Protein AF-A0A890W0Q2-F1 (afdb_monomer_lite)

pLDDT: mean 70.51, std 20.17, range [33.84, 97.12]

Secondary structure (DSSP, 8-state):
-------HHHHHHHHHHHHHHHHHHHHHTT-TT-----SS---------HHHHHHHT-S---SSPPHHHHHT-HHHHHHHHHHHHHHHHHHHHHHHTSHHHHHHTPPPTTSSSBTTB-S------SS-HHHHHHHHHTT-

Foldseek 3Di:
DDDDPDDPPVVVVVVVVVVVVLVVVVVVPPPPPDDPPDPVPPPDDDPDDPVVVVVVVPPDDPPDDDPVCQVPDPVNCSVCVPVVVVVVVVVVCCVVVPVVCVVVVPADPQLQAAPVGPDGLDQPDPPPSVVSVVVSVVRD

Sequence (140 aa):
MLCQKKDSYTDSVYSKDALGTILTISQRLNFGEFPFPDLIFYGIDPPLTVQEYVELGMSGSTGERSFADIITSIRYWVIHSITIPSLFIAGWLFVSTGLAYDVFGSPRPNEYFTENRQGIPLITGRFDPLEQLDEFSRSF

Structure (mmCIF, N/CA/C/O backbone):
data_AF-A0A890W0Q2-F1
#
_entry.id   AF-A0A890W0Q2-F1
#
loop_
_atom_site.group_PDB
_atom_site.id
_atom_site.type_symbol
_atom_site.label_atom_id
_atom_site.label_alt_id
_atom_site.label_comp_id
_atom_site.label_asym_id
_atom_site.label_entity_id
_atom_site.label_seq_id
_atom_site.pdbx_PDB_ins_code
_atom_site.Cartn_x
_atom_site.Cartn_y
_atom_site.Cartn_z
_atom_site.occupancy
_atom_site.B_iso_or_equiv
_atom_site.auth_seq_id
_atom_site.auth_comp_id
_atom_site.auth_asym_id
_atom_site.auth_atom_id
_atom_site.pdbx_PDB_model_num
ATOM 1 N N . MET A 1 1 ? 38.803 27.990 -26.335 1.00 38.41 1 MET A N 1
ATOM 2 C CA . MET A 1 1 ? 37.917 26.809 -26.227 1.00 38.41 1 MET A CA 1
ATOM 3 C C . MET A 1 1 ? 38.785 25.563 -26.140 1.00 38.41 1 MET A C 1
ATOM 5 O O . MET A 1 1 ? 39.315 25.136 -27.154 1.00 38.41 1 MET A O 1
ATOM 9 N N . LEU A 1 2 ? 38.998 25.027 -24.937 1.00 40.12 2 LEU A N 1
ATOM 10 C CA . LEU A 1 2 ? 39.695 23.754 -24.726 1.00 40.12 2 LEU A CA 1
ATOM 11 C C . LEU A 1 2 ? 38.640 22.641 -24.680 1.00 40.12 2 LEU A C 1
ATOM 13 O O . LEU A 1 2 ? 37.997 22.444 -23.652 1.00 40.12 2 LEU A O 1
ATOM 17 N N . CYS A 1 3 ? 38.427 21.945 -25.799 1.00 47.22 3 CYS A N 1
ATOM 18 C CA . CYS A 1 3 ? 37.683 20.686 -25.789 1.00 47.22 3 CYS A CA 1
ATOM 19 C C . CYS A 1 3 ? 38.557 19.616 -25.125 1.00 47.22 3 CYS A C 1
ATOM 21 O O . CYS A 1 3 ? 39.511 19.122 -25.720 1.00 47.22 3 CYS A O 1
ATOM 23 N N . GLN A 1 4 ? 38.236 19.290 -23.874 1.00 48.53 4 GLN A N 1
ATOM 24 C CA . GLN A 1 4 ? 38.813 18.170 -23.137 1.00 48.53 4 GLN A CA 1
ATOM 25 C C . GLN A 1 4 ? 38.313 16.858 -23.752 1.00 48.53 4 GLN A C 1
ATOM 27 O O . GLN A 1 4 ? 37.146 16.489 -23.597 1.00 48.53 4 GLN A O 1
ATOM 32 N N . LYS A 1 5 ? 39.200 16.168 -24.470 1.00 48.12 5 LYS A N 1
ATOM 33 C CA . LYS A 1 5 ? 39.013 14.793 -24.931 1.00 48.12 5 LYS A CA 1
ATOM 34 C C . LYS A 1 5 ? 39.029 13.897 -23.689 1.00 48.12 5 LYS A C 1
ATOM 36 O O . LYS A 1 5 ? 40.082 13.686 -23.109 1.00 48.12 5 LYS A O 1
ATOM 41 N N . LYS A 1 6 ? 37.850 13.471 -23.221 1.00 44.06 6 LYS A N 1
ATOM 42 C CA . LYS A 1 6 ? 37.726 12.519 -22.107 1.00 44.06 6 LYS A CA 1
ATOM 43 C C . LYS A 1 6 ? 38.138 11.133 -22.599 1.00 44.06 6 LYS A C 1
ATOM 45 O O . LYS A 1 6 ? 37.576 10.623 -23.568 1.00 44.06 6 LYS A O 1
ATOM 50 N N . ASP A 1 7 ? 39.137 10.563 -21.945 1.00 47.34 7 ASP A N 1
ATOM 51 C CA . ASP A 1 7 ? 39.748 9.297 -22.320 1.00 47.34 7 ASP A CA 1
ATOM 52 C C 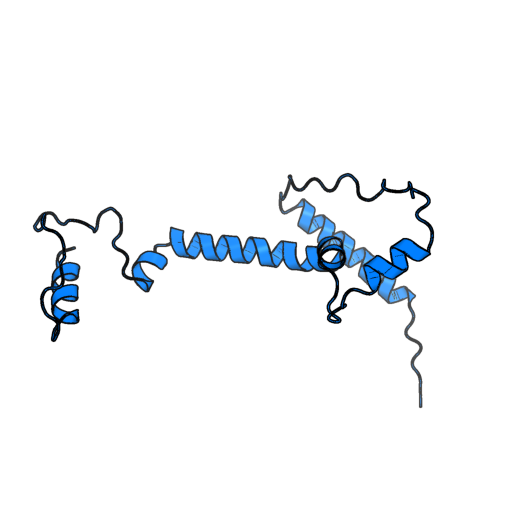. ASP A 1 7 ? 38.840 8.119 -21.937 1.00 47.34 7 ASP A C 1
ATOM 54 O O . ASP A 1 7 ? 38.709 7.751 -20.775 1.00 47.34 7 ASP A O 1
ATOM 58 N N . SER A 1 8 ? 38.237 7.489 -22.948 1.00 53.22 8 SER A N 1
ATOM 59 C CA . SER A 1 8 ? 37.291 6.360 -22.851 1.00 53.22 8 SER A CA 1
ATOM 60 C C . SER A 1 8 ? 37.818 5.111 -22.114 1.00 53.22 8 SER A C 1
ATOM 62 O O . SER A 1 8 ? 37.063 4.166 -21.882 1.00 53.22 8 SER A O 1
ATOM 64 N N . TYR A 1 9 ? 39.107 5.068 -21.769 1.00 45.72 9 TYR A N 1
ATOM 65 C CA . TYR A 1 9 ? 39.740 3.933 -21.099 1.00 45.72 9 TYR A CA 1
ATOM 66 C C . TYR A 1 9 ? 39.382 3.871 -19.608 1.00 45.72 9 TYR A C 1
ATOM 68 O O . TYR A 1 9 ? 39.074 2.791 -19.101 1.00 45.72 9 TYR A O 1
ATOM 76 N N . THR A 1 10 ? 39.335 5.017 -18.919 1.00 50.41 10 THR A N 1
ATOM 77 C CA . THR A 1 10 ? 39.058 5.079 -17.473 1.00 50.41 10 THR A CA 1
ATOM 78 C C . THR A 1 10 ? 37.606 4.740 -17.138 1.00 50.41 10 THR A C 1
ATOM 80 O O . THR A 1 10 ? 37.351 4.091 -16.125 1.00 50.41 10 THR A O 1
ATOM 83 N N . ASP A 1 11 ? 36.669 5.080 -18.027 1.00 49.69 11 ASP A N 1
ATOM 84 C CA . ASP A 1 11 ? 35.241 4.770 -17.864 1.00 49.69 11 ASP A CA 1
ATOM 85 C C . ASP A 1 11 ? 34.955 3.263 -17.996 1.00 49.69 11 ASP A C 1
ATOM 87 O O . ASP A 1 11 ? 34.082 2.720 -17.317 1.00 49.69 11 ASP A O 1
ATOM 91 N N . SER A 1 12 ? 35.729 2.550 -18.824 1.00 51.66 12 SER A N 1
ATOM 92 C CA . SER A 1 12 ? 35.572 1.101 -19.018 1.00 51.66 12 SER A CA 1
ATOM 93 C C . SER A 1 12 ? 36.052 0.274 -17.821 1.00 51.66 12 SER A C 1
ATOM 95 O O . SER A 1 12 ? 35.504 -0.795 -17.554 1.00 51.66 12 SER A O 1
ATOM 97 N N . VAL A 1 13 ? 37.060 0.772 -17.098 1.00 49.78 13 VAL A N 1
ATOM 98 C CA . VAL A 1 13 ? 37.614 0.126 -15.901 1.00 49.78 13 VAL A CA 1
ATOM 99 C C . VAL A 1 13 ? 36.638 0.309 -14.741 1.00 49.78 13 VAL A C 1
ATOM 101 O O . VAL A 1 13 ? 36.147 -0.680 -14.209 1.00 49.78 13 VAL A O 1
ATOM 104 N N . TYR A 1 14 ? 36.186 1.543 -14.488 1.00 47.56 14 TYR A N 1
ATOM 105 C CA . TYR A 1 14 ? 35.161 1.819 -13.473 1.00 47.56 14 TYR A CA 1
ATOM 106 C C . TYR A 1 14 ? 33.848 1.056 -13.720 1.00 47.56 14 TYR A C 1
ATOM 108 O O . TYR A 1 14 ? 33.207 0.596 -12.777 1.00 47.56 14 TYR A O 1
ATOM 116 N N . SER A 1 15 ? 33.454 0.877 -14.987 1.00 50.81 15 SER A N 1
ATOM 117 C CA . SER A 1 15 ? 32.276 0.085 -15.353 1.00 50.81 15 SER A CA 1
ATOM 118 C C . SER A 1 15 ? 32.445 -1.402 -15.028 1.00 50.81 15 SER A C 1
ATOM 120 O O . SER A 1 15 ? 31.516 -2.007 -14.499 1.00 50.81 15 SER A O 1
ATOM 122 N N . LYS A 1 16 ? 33.615 -1.999 -15.285 1.00 51.19 16 LYS A N 1
ATOM 123 C CA . LYS A 1 16 ? 33.866 -3.422 -14.995 1.00 51.19 16 LYS A CA 1
ATOM 124 C C . LYS A 1 16 ? 33.909 -3.702 -13.494 1.00 51.19 16 LYS A C 1
ATOM 126 O O . LYS A 1 16 ? 33.321 -4.684 -13.044 1.00 51.19 16 LYS A O 1
ATOM 131 N N . ASP A 1 17 ? 34.526 -2.812 -12.728 1.00 50.28 17 ASP A N 1
ATOM 132 C CA . ASP A 1 17 ? 34.710 -2.969 -11.284 1.00 50.28 17 ASP A CA 1
ATOM 133 C C . ASP A 1 17 ? 33.380 -2.765 -10.531 1.00 50.28 17 ASP A C 1
ATOM 135 O O . ASP A 1 17 ? 33.036 -3.512 -9.605 1.00 50.28 17 ASP A O 1
ATOM 139 N N . ALA A 1 18 ? 32.570 -1.800 -10.986 1.00 54.59 18 ALA A N 1
ATOM 140 C CA . ALA A 1 18 ? 31.223 -1.561 -10.476 1.00 54.59 18 ALA A CA 1
ATOM 141 C C . ALA A 1 18 ? 30.269 -2.718 -10.810 1.00 54.59 18 ALA A C 1
ATOM 143 O O . ALA A 1 18 ? 29.523 -3.168 -9.942 1.00 54.59 18 ALA A O 1
ATOM 144 N N . LEU A 1 19 ? 30.324 -3.249 -12.037 1.00 53.62 19 LEU A N 1
ATOM 145 C CA . LEU A 1 19 ? 29.531 -4.414 -12.437 1.00 53.62 19 LEU A CA 1
ATOM 146 C C . LEU A 1 19 ? 29.937 -5.677 -11.667 1.00 53.62 19 LEU A C 1
ATOM 148 O O . LEU A 1 19 ? 29.063 -6.432 -11.251 1.00 53.62 19 LEU A O 1
ATOM 152 N N . GLY A 1 20 ? 31.232 -5.880 -11.408 1.00 51.91 20 GLY A N 1
ATOM 153 C CA . GLY A 1 20 ? 31.721 -6.983 -10.575 1.00 51.91 20 GLY A CA 1
ATOM 154 C C . GLY A 1 20 ? 31.231 -6.893 -9.127 1.00 51.91 20 GLY A C 1
ATOM 155 O O . GLY A 1 20 ? 30.817 -7.894 -8.540 1.00 51.91 20 GLY A O 1
ATOM 156 N N . THR A 1 21 ? 31.187 -5.683 -8.569 1.00 55.94 21 THR A N 1
ATOM 157 C CA . THR A 1 21 ? 30.670 -5.439 -7.214 1.00 55.94 21 THR A CA 1
ATOM 158 C C . THR A 1 21 ? 29.153 -5.653 -7.144 1.00 55.94 21 THR A C 1
ATOM 160 O O . THR A 1 21 ? 28.669 -6.309 -6.224 1.00 55.94 21 THR A O 1
ATOM 163 N N . ILE A 1 22 ? 28.397 -5.189 -8.145 1.00 53.28 22 ILE A N 1
ATOM 164 C CA . ILE A 1 22 ? 26.941 -5.395 -8.243 1.00 53.28 22 ILE A CA 1
ATOM 165 C C . ILE A 1 22 ? 26.597 -6.875 -8.443 1.00 53.28 22 ILE A C 1
ATOM 167 O O . ILE A 1 22 ? 25.669 -7.373 -7.805 1.00 53.28 22 ILE A O 1
ATOM 171 N N . LEU A 1 23 ? 27.354 -7.598 -9.272 1.00 55.53 23 LEU A N 1
ATOM 172 C CA . LEU A 1 23 ? 27.192 -9.040 -9.465 1.00 55.53 23 LEU A CA 1
ATOM 173 C C . LEU A 1 23 ? 27.458 -9.800 -8.158 1.00 55.53 23 LEU A C 1
ATOM 175 O O . LEU A 1 23 ? 26.686 -10.678 -7.787 1.00 55.53 23 LEU A O 1
ATOM 179 N N . THR A 1 24 ? 28.485 -9.395 -7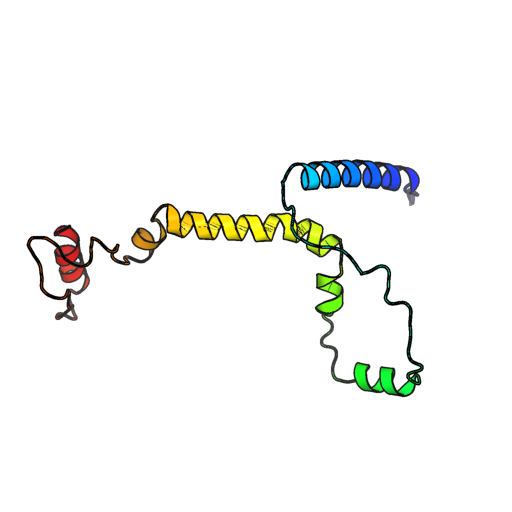.408 1.00 53.12 24 THR A N 1
ATOM 180 C CA . THR A 1 24 ? 28.812 -9.987 -6.102 1.00 53.12 24 THR A CA 1
ATOM 181 C C . THR A 1 24 ? 27.731 -9.695 -5.050 1.00 53.12 24 THR A C 1
ATOM 183 O O . THR A 1 24 ? 27.391 -10.571 -4.257 1.00 53.12 24 THR A O 1
ATOM 186 N N . ILE A 1 25 ? 27.140 -8.493 -5.046 1.00 54.66 25 ILE A N 1
ATOM 187 C CA . ILE A 1 25 ? 26.025 -8.132 -4.148 1.00 54.66 25 ILE A CA 1
ATOM 188 C C . ILE A 1 25 ? 24.741 -8.879 -4.541 1.00 54.66 25 ILE A C 1
ATOM 190 O O . ILE A 1 25 ? 24.031 -9.372 -3.666 1.00 54.66 25 ILE A O 1
ATOM 194 N N . SER A 1 26 ? 24.490 -9.044 -5.841 1.00 53.59 26 SER A N 1
ATOM 195 C CA . SER A 1 26 ? 23.356 -9.816 -6.371 1.00 53.59 26 SER A CA 1
ATOM 196 C C . SER A 1 26 ? 23.475 -11.311 -6.072 1.00 53.59 26 SER A C 1
ATOM 198 O O . SER A 1 26 ? 22.468 -11.980 -5.910 1.00 53.59 26 SER A O 1
ATOM 200 N N . GLN A 1 27 ? 24.696 -11.841 -5.962 1.00 48.81 27 GLN A N 1
ATOM 201 C CA . GLN A 1 27 ? 24.953 -13.225 -5.545 1.00 48.81 27 GLN A CA 1
ATOM 202 C C . GLN A 1 27 ? 24.910 -13.406 -4.015 1.00 48.81 27 GLN A C 1
ATOM 204 O O . GLN A 1 27 ? 24.624 -14.498 -3.531 1.00 48.81 27 GLN A O 1
ATOM 209 N N . ARG A 1 28 ? 25.192 -12.350 -3.235 1.00 45.16 28 ARG A N 1
ATOM 210 C CA . ARG A 1 28 ? 25.096 -12.338 -1.759 1.00 45.16 28 ARG A CA 1
ATOM 211 C C . ARG A 1 28 ? 23.653 -12.226 -1.261 1.00 45.16 28 ARG A C 1
ATOM 213 O O . ARG A 1 28 ? 23.332 -12.783 -0.213 1.00 45.16 28 ARG A O 1
ATOM 220 N N . LEU A 1 29 ? 22.801 -11.510 -1.988 1.00 48.06 29 LEU A N 1
ATOM 221 C CA . LEU A 1 29 ? 21.358 -11.472 -1.776 1.00 48.06 29 LEU A CA 1
ATOM 222 C C . LEU A 1 29 ? 20.765 -12.653 -2.548 1.00 48.06 29 LEU A C 1
ATOM 224 O O . LEU A 1 29 ? 20.650 -12.569 -3.759 1.00 48.06 29 LEU A O 1
ATOM 228 N N . ASN A 1 30 ? 20.446 -13.765 -1.877 1.00 43.91 30 ASN A N 1
ATOM 229 C CA . ASN A 1 30 ? 19.843 -14.967 -2.478 1.00 43.91 30 ASN A CA 1
ATOM 230 C C . ASN A 1 30 ? 18.466 -14.677 -3.131 1.00 43.91 30 ASN A C 1
ATOM 232 O O . ASN A 1 30 ? 17.437 -15.150 -2.665 1.00 43.91 30 ASN A O 1
ATOM 236 N N . PHE A 1 31 ? 18.431 -13.947 -4.247 1.00 39.62 31 PHE A N 1
ATOM 237 C CA . PHE A 1 31 ? 17.339 -13.943 -5.224 1.00 39.62 31 PHE A CA 1
ATOM 238 C C . PHE A 1 31 ? 17.513 -15.137 -6.174 1.00 39.62 31 PHE A C 1
ATOM 240 O O . PHE A 1 31 ? 17.442 -15.012 -7.398 1.00 39.62 31 PHE A O 1
ATOM 247 N N . GLY A 1 32 ? 17.831 -16.303 -5.610 1.00 37.62 32 GLY A N 1
ATOM 248 C CA . GLY A 1 32 ? 17.945 -17.544 -6.354 1.00 37.62 32 GLY A CA 1
ATOM 249 C C . GLY A 1 32 ? 16.558 -18.016 -6.744 1.00 37.62 32 GLY A C 1
ATOM 250 O O . GLY A 1 32 ? 16.016 -18.823 -6.015 1.00 37.62 32 GLY A O 1
ATOM 251 N N . GLU A 1 33 ? 15.996 -17.453 -7.821 1.00 42.06 33 GLU A N 1
ATOM 252 C CA . GLU A 1 33 ? 14.912 -18.030 -8.648 1.00 42.06 33 GLU A CA 1
ATOM 253 C C . GLU A 1 33 ? 14.357 -17.074 -9.719 1.00 42.06 33 GLU A C 1
ATOM 255 O O . GLU A 1 33 ? 13.240 -17.260 -10.190 1.00 42.06 33 GLU A O 1
ATOM 260 N N . PHE A 1 34 ? 15.116 -16.076 -10.188 1.00 36.75 34 PHE A N 1
ATOM 261 C CA . PHE A 1 34 ? 14.804 -15.494 -11.498 1.00 36.75 34 PHE A CA 1
ATOM 262 C C . PHE A 1 34 ? 15.627 -16.210 -12.567 1.00 36.75 34 PHE A C 1
ATOM 264 O O . PHE A 1 34 ? 16.817 -15.916 -12.719 1.00 36.75 34 PHE A O 1
ATOM 271 N N . PRO A 1 35 ? 15.036 -17.179 -13.292 1.00 40.44 35 PRO A N 1
ATOM 272 C CA . PRO A 1 35 ? 15.703 -17.770 -14.425 1.00 40.44 35 PRO A CA 1
ATOM 273 C C . PRO A 1 35 ? 15.821 -16.665 -15.484 1.00 40.44 35 PRO A C 1
ATOM 275 O O . PRO A 1 35 ? 14.847 -16.290 -16.127 1.00 40.44 35 PRO A O 1
ATOM 278 N N . PHE A 1 36 ? 17.040 -16.168 -15.685 1.00 43.25 36 PHE A N 1
ATOM 279 C CA . PHE A 1 36 ? 17.449 -15.514 -16.927 1.00 43.25 36 PHE A CA 1
ATOM 280 C C . PHE A 1 36 ? 18.155 -16.512 -17.879 1.00 43.25 36 PHE A C 1
ATOM 282 O O . PHE A 1 36 ? 19.281 -16.235 -18.291 1.00 43.25 36 PHE A O 1
ATOM 289 N N . PRO A 1 37 ? 17.613 -17.695 -18.235 1.00 39.97 37 PRO A N 1
ATOM 290 C CA . PRO A 1 37 ? 18.037 -18.354 -19.451 1.00 39.97 37 PRO A CA 1
ATOM 291 C C . PRO A 1 37 ? 17.280 -17.727 -20.636 1.00 39.97 37 PRO A C 1
ATOM 293 O O . PRO A 1 37 ? 16.120 -17.338 -20.523 1.00 39.97 37 PRO A O 1
ATOM 296 N N . ASP A 1 38 ? 17.971 -17.644 -21.772 1.00 33.84 38 ASP A N 1
ATOM 297 C CA . ASP A 1 38 ? 17.384 -17.626 -23.123 1.00 33.84 38 ASP A CA 1
ATOM 298 C C . ASP A 1 38 ? 17.153 -16.295 -23.862 1.00 33.84 38 ASP A C 1
ATOM 300 O O . ASP A 1 38 ? 16.360 -16.256 -24.798 1.00 33.84 38 ASP A O 1
ATOM 304 N N . LEU A 1 39 ? 17.925 -15.228 -23.599 1.00 41.31 39 LEU A N 1
ATOM 305 C CA . LEU A 1 39 ? 18.006 -14.091 -24.552 1.00 41.31 39 LEU A CA 1
ATOM 306 C C . LEU A 1 39 ? 19.238 -14.096 -25.478 1.00 41.31 39 LEU A C 1
ATOM 308 O O . LEU A 1 39 ? 19.457 -13.140 -26.216 1.00 41.31 39 LEU A O 1
ATOM 312 N N . ILE A 1 40 ? 20.032 -15.172 -25.475 1.00 45.31 40 ILE A N 1
ATOM 313 C CA . ILE A 1 40 ? 21.155 -15.376 -26.415 1.00 45.31 40 ILE A CA 1
ATOM 314 C C . ILE A 1 40 ? 20.743 -16.278 -27.603 1.00 45.31 40 ILE A C 1
ATOM 316 O O . ILE A 1 40 ? 21.583 -16.646 -28.416 1.00 45.31 40 ILE A O 1
ATOM 320 N N . PHE A 1 41 ? 19.459 -16.644 -27.743 1.00 36.69 41 PHE A N 1
ATOM 321 C CA . PHE A 1 41 ? 19.036 -17.662 -28.721 1.00 36.69 41 PHE A CA 1
ATOM 322 C C . PHE A 1 41 ? 17.730 -17.376 -29.485 1.00 36.69 41 PHE A C 1
ATOM 324 O O . PHE A 1 41 ? 16.964 -18.290 -29.766 1.00 36.69 41 PHE A O 1
ATOM 331 N N . TYR A 1 42 ? 17.489 -16.130 -29.900 1.00 36.41 42 TYR A N 1
ATOM 332 C CA . TYR A 1 42 ? 16.533 -15.845 -30.986 1.00 36.41 42 TYR A CA 1
ATOM 333 C C . TYR A 1 42 ? 17.237 -15.146 -32.149 1.00 36.41 42 TYR A C 1
ATOM 335 O O . TYR A 1 42 ? 16.974 -14.001 -32.495 1.00 36.41 42 TYR A O 1
ATOM 343 N N . GLY A 1 43 ? 18.189 -15.869 -32.736 1.00 46.31 43 GLY A N 1
ATOM 344 C CA . GLY A 1 43 ? 18.578 -15.682 -34.125 1.00 46.31 43 GLY A CA 1
ATOM 345 C C . GLY A 1 43 ? 17.883 -16.742 -34.969 1.00 46.31 43 GLY A C 1
ATOM 346 O O . GLY A 1 43 ? 18.450 -17.813 -35.126 1.00 46.31 43 GLY A O 1
ATOM 347 N N . ILE A 1 44 ? 16.675 -16.451 -35.460 1.00 41.56 44 ILE A N 1
ATOM 348 C CA . ILE A 1 44 ? 16.068 -16.988 -36.692 1.00 41.56 44 ILE A CA 1
ATOM 349 C C . ILE A 1 44 ? 15.028 -15.944 -37.131 1.00 41.56 44 ILE A C 1
ATOM 351 O O . ILE A 1 44 ? 13.935 -15.879 -36.571 1.00 41.56 44 ILE A O 1
ATOM 355 N N . ASP A 1 45 ? 15.370 -15.122 -38.120 1.00 43.91 45 ASP A N 1
ATOM 356 C CA . ASP A 1 45 ? 14.400 -14.281 -38.827 1.00 43.91 45 ASP A CA 1
ATOM 357 C C . ASP A 1 45 ? 13.554 -15.167 -39.769 1.00 43.91 45 ASP A C 1
ATOM 359 O O . ASP A 1 45 ? 14.132 -15.907 -40.574 1.00 43.91 45 ASP A O 1
ATOM 363 N N . PRO A 1 46 ? 12.208 -15.118 -39.758 1.00 58.44 46 PRO A N 1
ATOM 364 C CA . PRO A 1 46 ? 11.430 -15.481 -40.937 1.00 58.44 46 PRO A CA 1
ATOM 365 C C . PRO A 1 46 ? 11.512 -14.330 -41.961 1.00 58.44 46 PRO A C 1
ATOM 367 O O . PRO A 1 46 ? 11.616 -13.167 -41.564 1.00 58.44 46 PRO A O 1
ATOM 370 N N . PRO A 1 47 ? 11.459 -14.594 -43.281 1.00 52.44 47 PRO A N 1
ATOM 371 C CA . PRO A 1 47 ? 11.605 -13.553 -44.288 1.00 52.44 47 PRO A CA 1
ATOM 372 C C . PRO A 1 47 ? 10.286 -12.779 -44.411 1.00 52.44 47 PRO A C 1
ATOM 374 O O . PRO A 1 47 ? 9.518 -12.994 -45.346 1.00 52.44 47 PRO A O 1
ATOM 377 N N . LEU A 1 48 ? 9.996 -11.892 -43.457 1.00 49.16 48 LEU A N 1
ATOM 378 C CA . LEU A 1 48 ? 8.921 -10.920 -43.619 1.00 49.16 48 LEU A CA 1
ATOM 379 C C . LEU A 1 48 ? 9.428 -9.791 -44.516 1.00 49.16 48 LEU A C 1
ATOM 381 O O . LEU A 1 48 ? 10.407 -9.106 -44.217 1.00 49.16 48 LEU A O 1
ATOM 385 N N . THR A 1 49 ? 8.776 -9.623 -45.662 1.00 57.88 49 THR A N 1
ATOM 386 C CA . THR A 1 49 ? 9.106 -8.572 -46.621 1.00 57.88 49 THR A CA 1
ATOM 387 C C . THR A 1 49 ? 8.946 -7.196 -45.979 1.00 57.88 49 THR A C 1
ATOM 389 O O . THR A 1 49 ? 7.954 -6.939 -45.302 1.00 57.88 49 THR A O 1
ATOM 392 N N . VAL A 1 50 ? 9.902 -6.303 -46.249 1.00 58.47 50 VAL A N 1
ATOM 393 C CA . VAL A 1 50 ? 10.052 -4.940 -45.692 1.00 58.47 50 VAL A CA 1
ATOM 394 C C . VAL A 1 50 ? 8.745 -4.128 -45.632 1.00 58.47 50 VAL A C 1
ATOM 396 O O . VAL A 1 50 ? 8.610 -3.259 -44.778 1.00 58.47 50 VAL A O 1
ATOM 399 N N . GLN A 1 51 ? 7.770 -4.410 -46.499 1.00 52.06 51 GLN A N 1
ATOM 400 C CA . GLN A 1 51 ? 6.487 -3.704 -46.522 1.00 52.06 51 GLN A CA 1
ATOM 401 C C . GLN A 1 51 ? 5.572 -3.992 -45.319 1.00 52.06 51 GLN A C 1
ATOM 403 O O . GLN A 1 51 ? 4.911 -3.071 -44.852 1.00 52.06 51 GLN A O 1
ATOM 408 N N . GLU A 1 52 ? 5.577 -5.204 -44.759 1.00 54.78 52 GLU A N 1
ATOM 409 C CA . GLU A 1 52 ? 4.699 -5.559 -43.628 1.00 54.78 52 GLU A CA 1
ATOM 410 C C . GLU A 1 52 ? 5.202 -4.957 -42.298 1.00 54.78 52 GLU A C 1
ATOM 412 O O . GLU A 1 52 ? 4.416 -4.535 -41.452 1.00 54.78 52 GLU A O 1
ATOM 417 N N . TYR A 1 53 ? 6.524 -4.785 -42.155 1.00 55.97 53 TYR A N 1
ATOM 418 C CA . TYR A 1 53 ? 7.139 -4.039 -41.045 1.00 55.97 53 TYR A CA 1
ATOM 419 C C . TYR A 1 53 ? 6.811 -2.540 -41.070 1.00 55.97 53 TYR A C 1
ATOM 421 O O . TYR A 1 53 ? 6.702 -1.910 -40.017 1.00 55.97 53 TYR A O 1
ATOM 429 N N . VAL A 1 54 ? 6.674 -1.958 -42.265 1.00 57.59 54 VAL A N 1
ATOM 430 C CA . VAL A 1 54 ? 6.345 -0.536 -42.423 1.00 57.59 54 VAL A CA 1
ATOM 431 C C . VAL A 1 54 ? 4.883 -0.280 -42.055 1.00 57.59 54 VAL A C 1
ATOM 433 O O . VAL A 1 54 ? 4.611 0.678 -41.337 1.00 57.59 54 VAL A O 1
ATOM 436 N N . GLU A 1 55 ? 3.950 -1.151 -42.447 1.00 55.03 55 GLU A N 1
ATOM 437 C CA . GLU A 1 55 ? 2.526 -0.983 -42.116 1.00 55.03 55 GLU A CA 1
ATOM 438 C C . GLU A 1 55 ? 2.237 -1.141 -40.613 1.00 55.03 55 GLU A C 1
ATOM 440 O O . GLU A 1 55 ? 1.487 -0.350 -40.037 1.00 55.03 55 GLU A O 1
ATOM 445 N N . LEU A 1 56 ? 2.901 -2.086 -39.937 1.00 56.06 56 LEU A N 1
ATOM 446 C CA . LEU A 1 56 ? 2.730 -2.312 -38.495 1.00 56.06 56 LEU A CA 1
ATOM 447 C C . LEU A 1 56 ? 3.372 -1.201 -37.632 1.00 56.06 56 LEU A C 1
ATOM 449 O O . LEU A 1 56 ? 2.959 -0.982 -36.495 1.00 56.06 56 LEU A O 1
ATOM 453 N N . GLY A 1 57 ? 4.338 -0.453 -38.183 1.00 54.16 57 GLY A N 1
ATOM 454 C CA . GLY A 1 57 ? 4.985 0.701 -37.542 1.00 54.16 57 GLY A CA 1
ATOM 455 C C . GLY A 1 57 ? 4.307 2.057 -37.791 1.00 54.16 57 GLY A C 1
ATOM 456 O O . GLY A 1 57 ? 4.706 3.056 -37.191 1.00 54.16 57 GLY A O 1
ATOM 457 N N . MET A 1 58 ? 3.293 2.120 -38.661 1.00 56.12 58 MET A N 1
ATOM 458 C CA . MET A 1 58 ? 2.610 3.368 -39.043 1.00 56.12 58 MET A CA 1
ATOM 459 C C . MET A 1 58 ? 1.313 3.639 -38.267 1.00 56.12 58 MET A C 1
ATOM 461 O O . MET A 1 58 ? 0.759 4.736 -38.360 1.00 56.12 58 MET A O 1
ATOM 465 N N . SER A 1 59 ? 0.855 2.697 -37.440 1.00 60.94 59 SER A N 1
ATOM 466 C CA . SER A 1 59 ? -0.256 2.923 -36.512 1.00 60.94 59 SER A CA 1
ATOM 467 C C . SER A 1 59 ? 0.216 3.692 -35.271 1.00 60.94 59 SER A C 1
ATOM 469 O O . SER A 1 59 ? 0.472 3.104 -34.227 1.00 60.94 59 SER A O 1
ATOM 471 N N . GLY A 1 60 ? 0.331 5.018 -35.398 1.00 63.72 60 GLY A N 1
ATOM 472 C CA . GLY A 1 60 ? 0.319 5.977 -34.285 1.00 63.72 60 GLY A CA 1
ATOM 473 C C . GLY A 1 60 ? 1.304 5.706 -33.143 1.00 63.72 60 GLY A C 1
ATOM 474 O O . GLY A 1 60 ? 0.881 5.389 -32.036 1.00 63.72 60 GLY A O 1
ATOM 475 N N . SER A 1 61 ? 2.606 5.890 -33.381 1.00 69.75 61 SER A N 1
ATOM 476 C CA . SER A 1 61 ? 3.588 5.950 -32.292 1.00 69.75 61 SER A CA 1
ATOM 477 C C . SER A 1 61 ? 3.453 7.274 -31.538 1.00 69.75 61 SER A C 1
ATOM 479 O O . SER A 1 61 ? 3.654 8.354 -32.093 1.00 69.75 61 SER A O 1
ATOM 481 N N . THR A 1 62 ? 3.102 7.178 -30.264 1.00 80.69 62 THR A N 1
ATOM 482 C CA . THR A 1 62 ? 2.908 8.270 -29.297 1.00 80.69 62 THR A CA 1
ATOM 483 C C . THR A 1 62 ? 4.227 8.884 -28.799 1.00 80.69 62 THR A C 1
ATOM 485 O O . THR A 1 62 ? 4.220 9.922 -28.138 1.00 80.69 62 THR A O 1
ATOM 488 N N . GLY A 1 63 ? 5.372 8.321 -29.207 1.00 81.25 63 GLY A N 1
ATOM 489 C CA . GLY A 1 63 ? 6.710 8.856 -28.944 1.00 81.25 63 GLY A CA 1
ATOM 490 C C . GLY A 1 63 ? 7.380 8.315 -27.677 1.00 81.25 63 GLY A C 1
ATOM 491 O O . GLY A 1 63 ? 8.572 8.556 -27.480 1.00 81.25 63 GLY A O 1
ATOM 492 N N . GLU A 1 64 ? 6.672 7.560 -26.832 1.00 87.50 64 GLU A N 1
ATOM 493 C CA . GLU A 1 64 ? 7.291 6.816 -25.737 1.00 87.50 64 GLU A CA 1
ATOM 494 C C . GLU A 1 64 ? 8.098 5.600 -26.212 1.00 87.50 64 GLU A C 1
ATOM 496 O O . GLU A 1 64 ? 7.916 5.044 -27.296 1.00 87.50 64 GLU A O 1
ATOM 501 N N . ARG A 1 65 ? 9.015 5.159 -25.347 1.00 85.25 65 ARG A N 1
ATOM 502 C CA . ARG A 1 65 ? 9.750 3.910 -25.538 1.00 85.25 65 ARG A CA 1
ATOM 503 C C . ARG A 1 65 ? 8.802 2.725 -25.345 1.00 85.25 65 ARG A C 1
ATOM 505 O O . ARG A 1 65 ? 8.082 2.684 -24.350 1.00 85.25 65 ARG A O 1
ATOM 512 N N . SER A 1 66 ? 8.857 1.742 -26.246 1.00 88.81 66 SER A N 1
ATOM 513 C CA . SER A 1 66 ? 8.021 0.542 -26.150 1.00 88.81 66 SER A CA 1
ATOM 514 C C . SER A 1 66 ? 8.264 -0.215 -24.834 1.00 88.81 66 SER A C 1
ATOM 516 O O . SER A 1 66 ? 9.392 -0.275 -24.331 1.00 88.81 66 SER A O 1
ATOM 518 N N . PHE A 1 67 ? 7.219 -0.830 -24.271 1.00 87.88 67 PHE A N 1
ATOM 519 C CA . PHE A 1 67 ? 7.359 -1.624 -23.045 1.00 87.88 67 PHE A CA 1
ATOM 520 C C . PHE A 1 67 ? 8.332 -2.793 -23.213 1.00 87.88 67 PHE A C 1
ATOM 522 O O . PHE A 1 67 ? 9.117 -3.053 -22.301 1.00 87.88 67 PHE A O 1
ATOM 529 N N . ALA A 1 68 ? 8.333 -3.445 -24.380 1.00 88.31 68 ALA A N 1
ATOM 530 C CA . ALA A 1 68 ? 9.263 -4.525 -24.700 1.00 88.31 68 ALA A CA 1
ATOM 531 C C . ALA A 1 68 ? 10.727 -4.066 -24.572 1.00 88.31 68 ALA A C 1
ATOM 533 O O . ALA A 1 68 ? 11.535 -4.747 -23.942 1.00 88.31 68 ALA A O 1
ATOM 534 N N . ASP A 1 69 ? 11.059 -2.867 -25.059 1.00 87.19 69 ASP A N 1
ATOM 535 C CA . ASP A 1 69 ? 12.410 -2.308 -24.933 1.00 87.19 69 ASP A CA 1
ATOM 536 C C . ASP A 1 69 ? 12.763 -1.915 -23.492 1.00 87.19 69 ASP A C 1
ATOM 538 O O . ASP A 1 69 ? 13.940 -1.876 -23.116 1.00 87.19 69 ASP A O 1
ATOM 542 N N . ILE A 1 70 ? 11.768 -1.557 -22.677 1.00 88.81 70 ILE A N 1
ATOM 543 C CA . ILE A 1 70 ? 11.962 -1.193 -21.271 1.00 88.81 70 ILE A CA 1
ATOM 544 C C . ILE A 1 70 ? 12.301 -2.443 -20.453 1.00 88.81 70 ILE A C 1
ATOM 546 O O . ILE A 1 70 ? 13.346 -2.459 -19.803 1.00 88.81 70 ILE A O 1
ATOM 550 N N . ILE A 1 71 ? 11.483 -3.497 -20.535 1.0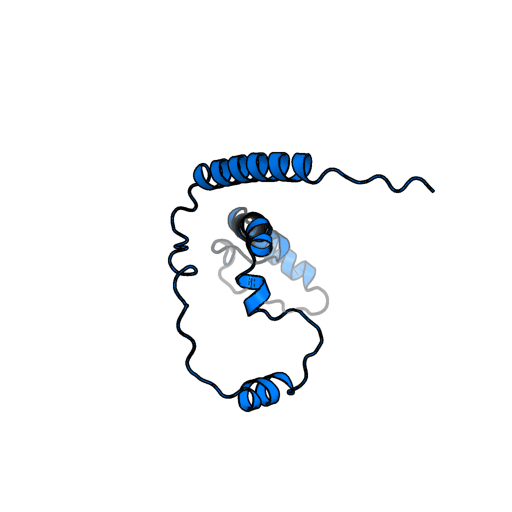0 89.50 71 ILE A N 1
ATOM 551 C CA . ILE A 1 71 ? 11.650 -4.717 -19.726 1.00 89.50 71 ILE A CA 1
ATOM 552 C C . ILE A 1 71 ? 12.838 -5.581 -20.162 1.00 89.50 71 ILE A C 1
ATOM 554 O O . ILE A 1 71 ? 13.355 -6.350 -19.362 1.00 89.50 71 ILE A O 1
ATOM 558 N N . THR A 1 72 ? 13.310 -5.454 -21.402 1.00 88.69 72 THR A N 1
ATOM 559 C CA . THR A 1 72 ? 14.527 -6.138 -21.880 1.00 88.69 72 THR A CA 1
ATOM 560 C C . THR A 1 72 ? 15.808 -5.363 -21.550 1.00 88.69 72 THR A C 1
ATOM 562 O O . THR A 1 72 ? 16.917 -5.864 -21.732 1.00 88.69 72 THR A O 1
ATOM 565 N N . SER A 1 73 ? 15.697 -4.130 -21.040 1.00 88.62 73 SER A N 1
ATOM 566 C CA . SER A 1 73 ? 16.854 -3.282 -20.764 1.00 88.62 73 SER A CA 1
ATOM 567 C C . SER A 1 73 ? 17.526 -3.622 -19.432 1.00 88.62 73 SER A C 1
ATOM 569 O O . SER A 1 73 ? 16.899 -3.588 -18.377 1.00 88.62 73 SER A O 1
ATOM 571 N N . ILE A 1 74 ? 18.849 -3.805 -19.445 1.00 90.00 74 ILE A N 1
ATOM 572 C CA . ILE A 1 74 ? 19.645 -4.037 -18.224 1.00 90.00 74 ILE A CA 1
ATOM 573 C C . ILE A 1 74 ? 19.474 -2.893 -17.213 1.00 90.00 74 ILE A C 1
ATOM 575 O O . ILE A 1 74 ? 19.299 -3.140 -16.024 1.00 90.00 74 ILE A O 1
ATOM 579 N N . ARG A 1 75 ? 19.460 -1.629 -17.667 1.00 92.69 75 ARG A N 1
ATOM 580 C CA . ARG A 1 75 ? 19.315 -0.470 -16.761 1.00 92.69 75 ARG A CA 1
ATOM 581 C C . ARG A 1 75 ? 17.988 -0.483 -16.002 1.00 92.69 75 ARG A C 1
ATOM 583 O O . ARG A 1 75 ? 17.926 0.008 -14.881 1.00 92.69 75 ARG A O 1
ATOM 590 N N . TYR A 1 76 ? 16.934 -1.007 -16.634 1.00 90.94 76 TYR A N 1
ATOM 591 C CA . TYR A 1 76 ? 15.619 -1.104 -16.018 1.00 90.94 76 TYR A CA 1
ATOM 592 C C . TYR A 1 76 ? 15.690 -2.070 -14.840 1.00 90.94 76 TYR A C 1
ATOM 594 O O . TYR A 1 76 ? 15.329 -1.686 -13.731 1.00 90.94 76 TYR A O 1
ATOM 602 N N . TRP A 1 77 ? 16.270 -3.253 -15.047 1.00 92.75 77 TRP A N 1
ATOM 603 C CA . TRP A 1 77 ? 16.439 -4.248 -13.992 1.00 92.75 77 TRP A CA 1
ATOM 604 C C . TRP A 1 77 ? 17.412 -3.828 -12.895 1.00 92.75 77 TRP A C 1
ATOM 606 O O . TRP A 1 77 ? 17.105 -4.076 -11.741 1.00 92.75 77 TRP A O 1
ATOM 616 N N . VAL A 1 78 ? 18.508 -3.123 -13.200 1.00 92.31 78 VAL A N 1
ATOM 617 C CA . VAL A 1 78 ? 19.439 -2.610 -12.168 1.00 92.31 78 VAL A CA 1
ATOM 618 C C . VAL A 1 78 ? 18.731 -1.701 -11.156 1.00 92.31 78 VAL A C 1
ATOM 620 O O . VAL A 1 78 ? 19.051 -1.721 -9.971 1.00 92.31 78 VAL A O 1
ATOM 623 N N . ILE A 1 79 ? 17.763 -0.902 -11.609 1.00 93.75 79 ILE A N 1
ATOM 624 C CA . ILE A 1 79 ? 16.983 -0.021 -10.731 1.00 93.75 79 ILE A CA 1
ATOM 625 C C . ILE A 1 79 ? 15.853 -0.813 -10.059 1.00 93.75 79 ILE A C 1
ATOM 627 O O . ILE A 1 79 ? 15.677 -0.754 -8.840 1.00 93.75 79 ILE A O 1
ATOM 631 N N . HIS A 1 80 ? 15.097 -1.577 -10.849 1.00 92.19 80 HIS A N 1
ATOM 632 C CA . HIS A 1 80 ? 13.884 -2.250 -10.389 1.00 92.19 80 HIS A CA 1
ATOM 633 C C . HIS A 1 80 ? 14.153 -3.468 -9.504 1.00 92.19 80 HIS A C 1
ATOM 635 O O . HIS A 1 80 ? 13.293 -3.822 -8.702 1.00 92.19 80 HIS A O 1
ATOM 641 N N . SER A 1 81 ? 15.353 -4.050 -9.549 1.00 93.19 81 SER A N 1
ATOM 642 C CA . SER A 1 81 ? 15.769 -5.105 -8.620 1.00 93.19 81 SER A CA 1
ATOM 643 C C . SER A 1 81 ? 15.900 -4.616 -7.177 1.00 93.19 81 SER A C 1
ATOM 645 O O . SER A 1 81 ? 15.900 -5.431 -6.263 1.00 93.19 81 SER A O 1
ATOM 647 N N . ILE A 1 82 ? 16.009 -3.302 -6.950 1.00 93.75 82 ILE A N 1
ATOM 648 C CA . ILE A 1 82 ? 16.050 -2.708 -5.607 1.00 93.75 82 ILE A CA 1
ATOM 649 C C . ILE A 1 82 ? 14.701 -2.085 -5.274 1.00 93.75 82 ILE A C 1
ATOM 651 O O . ILE A 1 82 ? 14.159 -2.328 -4.196 1.00 93.75 82 ILE A O 1
ATOM 655 N N . THR A 1 83 ? 14.141 -1.288 -6.186 1.00 95.94 83 THR A N 1
ATOM 656 C CA . THR A 1 83 ? 12.916 -0.535 -5.898 1.00 95.94 83 THR A CA 1
ATOM 657 C C . THR A 1 83 ? 11.699 -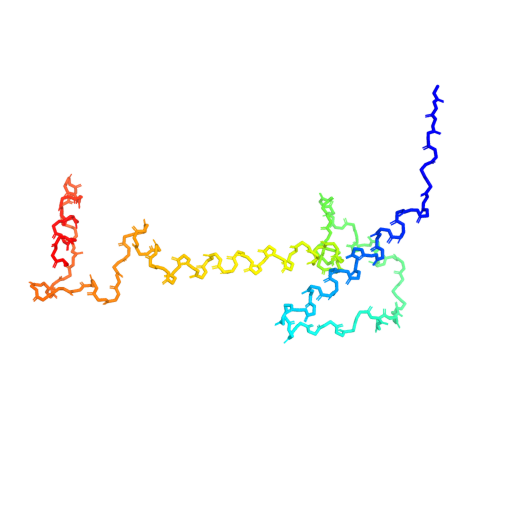1.446 -5.756 1.00 95.94 83 THR A C 1
ATOM 659 O O . THR A 1 83 ? 10.933 -1.247 -4.817 1.00 95.94 83 THR A O 1
ATOM 662 N N . ILE A 1 84 ? 11.539 -2.484 -6.590 1.00 93.62 84 ILE A N 1
ATOM 663 C CA . ILE A 1 84 ? 10.377 -3.386 -6.505 1.00 93.62 84 ILE A CA 1
ATOM 664 C C . ILE A 1 84 ? 10.379 -4.176 -5.184 1.00 93.62 84 ILE A C 1
ATOM 666 O O . ILE A 1 84 ? 9.387 -4.074 -4.456 1.00 93.62 84 ILE A O 1
ATOM 670 N N . PRO A 1 85 ? 11.456 -4.898 -4.795 1.00 95.12 85 PRO A N 1
ATOM 671 C CA . PRO A 1 85 ? 11.472 -5.590 -3.505 1.00 95.12 85 PRO A CA 1
ATOM 672 C C . PRO A 1 85 ? 11.330 -4.639 -2.314 1.00 95.12 85 PRO A C 1
ATOM 674 O O . PRO A 1 85 ? 10.674 -4.979 -1.333 1.00 95.12 85 PRO A O 1
ATOM 677 N N . SER A 1 86 ? 11.888 -3.427 -2.404 1.00 95.69 86 SER A N 1
ATOM 678 C CA . SER A 1 86 ? 11.772 -2.422 -1.341 1.00 95.69 86 SER A CA 1
ATOM 679 C C . SER A 1 86 ? 10.325 -1.961 -1.140 1.00 95.69 86 SER A C 1
ATOM 681 O O . SER A 1 86 ? 9.857 -1.911 -0.004 1.00 95.69 86 SER A O 1
ATOM 683 N N . LEU A 1 87 ? 9.591 -1.674 -2.223 1.00 97.12 87 LEU A N 1
ATOM 684 C CA . LEU A 1 87 ? 8.163 -1.343 -2.149 1.00 97.12 87 LEU A CA 1
ATOM 685 C C . LEU A 1 87 ? 7.340 -2.520 -1.613 1.00 97.12 87 LEU A C 1
ATOM 687 O O . LEU A 1 87 ? 6.430 -2.315 -0.811 1.00 97.12 87 LEU A O 1
ATOM 691 N N . PHE A 1 88 ? 7.679 -3.747 -2.016 1.00 96.75 88 PHE A N 1
ATOM 692 C CA . PHE A 1 88 ? 7.009 -4.947 -1.522 1.00 96.75 88 PHE A CA 1
ATOM 693 C C . PHE A 1 88 ? 7.179 -5.111 -0.005 1.00 96.75 88 PHE A C 1
ATOM 695 O O . PHE A 1 88 ? 6.194 -5.293 0.708 1.00 96.75 88 PHE A O 1
ATOM 702 N N . ILE A 1 89 ? 8.407 -4.978 0.509 1.00 96.62 89 ILE A N 1
ATOM 703 C CA . ILE A 1 89 ? 8.688 -5.059 1.950 1.00 96.62 89 ILE A CA 1
ATOM 704 C C . ILE A 1 89 ? 8.011 -3.910 2.704 1.00 96.62 89 ILE A C 1
ATOM 706 O O . ILE A 1 89 ? 7.468 -4.133 3.782 1.00 96.62 89 ILE A O 1
ATOM 710 N N . ALA A 1 90 ? 7.992 -2.696 2.148 1.00 96.94 90 ALA A N 1
ATOM 711 C CA . ALA A 1 90 ? 7.285 -1.571 2.756 1.00 96.94 90 ALA A CA 1
ATOM 712 C C . ALA A 1 90 ? 5.777 -1.849 2.889 1.00 96.94 90 ALA A C 1
ATOM 714 O O . ALA A 1 90 ? 5.211 -1.647 3.963 1.00 96.94 90 ALA A O 1
ATOM 715 N N . GLY A 1 91 ? 5.139 -2.370 1.835 1.00 96.00 91 GLY A N 1
ATOM 716 C CA . GLY A 1 91 ? 3.732 -2.776 1.871 1.00 96.00 91 GLY A CA 1
ATOM 717 C C . GLY A 1 91 ? 3.471 -3.926 2.846 1.00 96.00 91 GLY A C 1
ATOM 718 O O . GLY A 1 91 ? 2.495 -3.899 3.594 1.00 96.00 91 GLY A O 1
ATOM 719 N N . TRP A 1 92 ? 4.376 -4.904 2.904 1.00 95.56 92 TRP A N 1
ATOM 720 C CA . TRP A 1 92 ? 4.304 -5.990 3.878 1.00 95.56 92 TRP A CA 1
ATOM 721 C C . TRP A 1 92 ? 4.366 -5.465 5.315 1.00 95.56 92 TRP A C 1
ATOM 723 O O . TRP A 1 92 ? 3.494 -5.782 6.120 1.00 95.56 92 TRP A O 1
ATOM 733 N N . LEU A 1 93 ? 5.355 -4.620 5.627 1.00 96.31 93 LEU A N 1
ATOM 734 C CA . LEU A 1 93 ? 5.517 -4.013 6.949 1.00 96.31 93 LEU A CA 1
ATOM 735 C C . LEU A 1 93 ? 4.319 -3.145 7.332 1.00 96.31 93 LEU A C 1
ATOM 737 O O . LEU A 1 93 ? 3.904 -3.164 8.488 1.00 96.31 93 LEU A O 1
ATOM 741 N N . PHE A 1 94 ? 3.734 -2.423 6.377 1.00 96.56 94 PHE A N 1
ATOM 742 C CA . PHE A 1 94 ? 2.544 -1.606 6.605 1.00 96.56 94 PHE A CA 1
ATOM 743 C C . PHE A 1 94 ? 1.367 -2.427 7.159 1.00 96.56 94 PHE A C 1
ATOM 745 O O . PHE A 1 94 ? 0.671 -1.982 8.071 1.00 96.56 94 PHE A O 1
ATOM 752 N N . VAL A 1 95 ? 1.183 -3.654 6.667 1.00 93.31 95 VAL A N 1
ATOM 753 C CA . VAL A 1 95 ? 0.149 -4.569 7.168 1.00 93.31 95 VAL A CA 1
ATOM 754 C C . VAL A 1 95 ? 0.620 -5.319 8.417 1.00 93.31 95 VAL A C 1
ATOM 756 O O . VAL A 1 95 ? -0.116 -5.399 9.399 1.00 93.31 95 VAL A O 1
ATOM 759 N N . SER A 1 96 ? 1.846 -5.851 8.420 1.00 92.44 96 SER A N 1
ATOM 760 C CA . SER A 1 96 ? 2.331 -6.737 9.486 1.00 92.44 96 SER A CA 1
ATOM 761 C C . SER A 1 96 ? 2.581 -6.024 10.815 1.00 92.44 96 SER A C 1
ATOM 763 O O . SER A 1 96 ? 2.468 -6.643 11.867 1.00 92.44 96 SER A O 1
ATOM 765 N N . THR A 1 97 ? 2.935 -4.736 10.788 1.00 93.75 97 THR A N 1
ATOM 766 C CA . THR A 1 97 ? 3.080 -3.914 12.005 1.00 93.75 97 THR A CA 1
ATOM 767 C C . THR A 1 97 ? 1.737 -3.503 12.602 1.00 93.75 97 THR A C 1
ATOM 769 O O . THR A 1 97 ? 1.690 -3.013 13.725 1.00 93.75 97 THR A O 1
ATOM 772 N N . GLY A 1 98 ? 0.646 -3.701 11.863 1.00 91.00 98 GLY A N 1
ATOM 773 C CA . GLY A 1 98 ? -0.689 -3.280 12.256 1.00 91.00 98 GLY A CA 1
ATOM 774 C C . GLY A 1 98 ? -1.028 -1.828 11.905 1.00 91.00 98 GLY A C 1
ATOM 775 O O . GLY A 1 98 ? -2.170 -1.426 12.097 1.00 91.00 98 GLY A O 1
ATOM 776 N N . LEU A 1 99 ? -0.094 -1.069 11.315 1.00 93.44 99 LEU A N 1
ATOM 777 C CA . LEU A 1 99 ? -0.299 0.337 10.945 1.00 93.44 99 LEU A CA 1
ATOM 778 C C . LEU A 1 99 ? -1.497 0.535 10.005 1.00 93.44 99 LEU A C 1
ATOM 780 O O . LEU A 1 99 ? -2.194 1.540 10.099 1.00 93.44 99 LEU A O 1
ATOM 784 N N . ALA A 1 100 ? -1.769 -0.426 9.121 1.00 93.69 100 ALA A N 1
ATOM 785 C CA . ALA A 1 100 ? -2.944 -0.392 8.255 1.00 93.69 100 ALA A CA 1
ATOM 786 C C . ALA A 1 100 ? -4.271 -0.331 9.035 1.00 93.69 100 ALA A C 1
ATOM 788 O O . ALA A 1 100 ? -5.180 0.394 8.631 1.00 93.69 100 ALA A O 1
ATOM 789 N N . TYR A 1 101 ? -4.381 -1.062 10.148 1.00 90.56 101 TYR A N 1
ATOM 790 C CA . TYR A 1 101 ? -5.584 -1.053 10.985 1.00 90.56 101 TYR A CA 1
ATOM 791 C C . TYR A 1 101 ? -5.745 0.301 11.676 1.00 90.56 101 TYR A C 1
ATOM 793 O O . TYR A 1 101 ? -6.835 0.866 11.662 1.00 90.56 101 TYR A O 1
ATOM 801 N N . ASP A 1 102 ? -4.642 0.865 12.166 1.00 89.06 102 ASP A N 1
ATOM 802 C CA . ASP A 1 102 ? -4.644 2.129 12.899 1.00 89.06 102 ASP A CA 1
ATOM 803 C C . ASP A 1 102 ? -4.896 3.340 11.970 1.00 89.06 102 ASP A C 1
ATOM 805 O O . ASP A 1 102 ? -5.633 4.256 12.326 1.00 89.06 102 ASP A O 1
ATOM 809 N N . VAL A 1 103 ? -4.330 3.348 10.753 1.00 91.94 103 VAL A N 1
ATOM 810 C CA . VAL A 1 103 ? -4.497 4.443 9.770 1.00 91.94 103 VAL A CA 1
ATOM 811 C C . VAL A 1 103 ? -5.904 4.479 9.184 1.00 91.94 103 VAL A C 1
ATOM 813 O O . VAL A 1 103 ? -6.462 5.558 8.988 1.00 91.94 103 VAL A O 1
ATOM 816 N N . PHE A 1 104 ? -6.470 3.314 8.867 1.00 91.56 104 PHE A N 1
ATOM 817 C CA . PHE A 1 104 ? -7.781 3.234 8.223 1.00 91.56 104 PHE A CA 1
ATOM 818 C C . PHE A 1 104 ? -8.933 3.009 9.207 1.00 91.56 104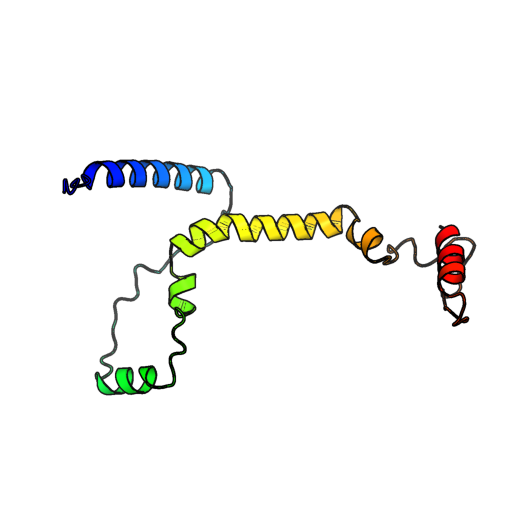 PHE A C 1
ATOM 820 O O . PHE A 1 104 ? -10.088 3.031 8.785 1.00 91.56 104 PHE A O 1
ATOM 827 N N . GLY A 1 105 ? -8.649 2.792 10.494 1.00 86.38 105 GLY A N 1
ATOM 828 C CA . GLY A 1 105 ? -9.663 2.455 11.494 1.00 86.38 105 GLY A CA 1
ATOM 829 C C . GLY A 1 105 ? -10.366 1.127 11.203 1.00 86.38 105 GLY A C 1
ATOM 830 O O . GLY A 1 105 ? -11.529 0.953 11.563 1.00 86.38 105 GLY A O 1
ATOM 831 N N . SER A 1 106 ? -9.697 0.207 10.498 1.00 88.19 106 SER A N 1
ATOM 832 C CA . SER A 1 106 ? -10.244 -1.124 10.233 1.00 88.19 106 SER A CA 1
ATOM 833 C C . SER A 1 106 ? -10.151 -1.948 11.514 1.00 88.19 106 SER A C 1
ATOM 835 O O . SER A 1 106 ? -9.033 -2.148 11.989 1.00 88.19 106 SER A O 1
ATOM 837 N N . PRO A 1 107 ? -11.261 -2.500 12.031 1.00 85.62 107 PRO A N 1
ATOM 838 C CA . PRO A 1 107 ? -11.205 -3.372 13.194 1.00 85.62 107 PRO A CA 1
ATOM 839 C C . PRO A 1 107 ? -10.331 -4.590 12.903 1.00 85.62 107 PRO A C 1
ATOM 841 O O . PRO A 1 107 ? -10.448 -5.226 11.843 1.00 85.62 107 PRO A O 1
ATOM 844 N N . ARG A 1 108 ? -9.452 -4.933 13.844 1.00 87.50 108 ARG A N 1
ATOM 845 C CA . ARG A 1 108 ? -8.732 -6.209 13.810 1.00 87.50 108 ARG A CA 1
ATOM 846 C C . ARG A 1 108 ? -9.725 -7.362 14.000 1.00 87.50 108 ARG A C 1
ATOM 848 O O . ARG A 1 108 ? -10.820 -7.158 14.521 1.00 87.50 108 ARG A O 1
ATOM 855 N N . PRO A 1 109 ? -9.377 -8.606 13.626 1.00 85.94 109 PRO A N 1
ATOM 856 C CA . PRO A 1 109 ? -10.280 -9.751 13.790 1.00 85.94 109 PRO A CA 1
ATOM 857 C C . PRO A 1 109 ? -10.837 -9.940 15.213 1.00 85.94 109 PRO A C 1
ATOM 859 O O . PRO A 1 109 ? -11.940 -10.451 15.375 1.00 85.94 109 PRO A O 1
ATOM 862 N N . ASN A 1 110 ? -10.100 -9.506 16.236 1.00 84.56 110 ASN A N 1
ATOM 863 C CA . ASN A 1 110 ? -10.494 -9.539 17.646 1.00 84.56 110 ASN A CA 1
ATOM 864 C C . ASN A 1 110 ? -11.225 -8.271 18.135 1.00 84.56 110 ASN A C 1
ATOM 866 O O . ASN A 1 110 ? -11.615 -8.223 19.293 1.00 84.56 110 ASN A O 1
ATOM 870 N N . GLU A 1 111 ? -11.418 -7.268 17.280 1.00 82.81 111 GLU A N 1
ATOM 871 C CA . GLU A 1 111 ? -12.032 -5.969 17.601 1.00 82.81 111 GLU A CA 1
ATOM 872 C C . GLU A 1 111 ? -13.401 -5.797 16.915 1.00 82.81 111 GLU A C 1
ATOM 874 O O . GLU A 1 111 ? -13.975 -4.717 16.892 1.00 82.81 111 GLU A O 1
ATOM 879 N N . TYR A 1 112 ? -13.977 -6.846 16.324 1.00 82.25 112 TYR A N 1
ATOM 880 C CA . TYR A 1 112 ? -15.339 -6.748 15.773 1.00 82.25 112 TYR A CA 1
ATOM 881 C C . TYR A 1 112 ? -16.417 -6.797 16.860 1.00 82.25 112 TYR A C 1
ATOM 883 O O . TYR A 1 112 ? -17.461 -6.158 16.732 1.00 82.25 112 TYR A O 1
ATOM 891 N N . PHE A 1 113 ? -16.167 -7.561 17.924 1.00 82.81 113 PHE A N 1
ATOM 892 C CA . PHE A 1 113 ? -17.096 -7.776 19.028 1.00 82.81 113 PHE A CA 1
ATOM 893 C C . PHE A 1 113 ? -16.324 -7.780 20.341 1.00 82.81 113 PHE A C 1
ATOM 895 O O . PHE A 1 113 ? -15.274 -8.411 20.438 1.00 82.81 113 PHE A O 1
ATOM 902 N N . THR A 1 114 ? -16.860 -7.097 21.346 1.00 78.12 114 THR A N 1
ATOM 903 C CA . THR A 1 114 ? -16.273 -7.033 22.690 1.00 78.12 114 THR A CA 1
ATOM 904 C C . THR A 1 114 ? -17.098 -7.884 23.643 1.00 78.12 114 THR A C 1
ATOM 906 O O . THR A 1 114 ? -18.247 -8.223 23.348 1.00 78.12 114 THR A O 1
ATOM 909 N N . GLU A 1 115 ? -16.548 -8.246 24.803 1.00 75.38 115 GLU A N 1
ATOM 910 C CA . GLU A 1 115 ? -17.268 -9.076 25.785 1.00 75.38 115 GLU A CA 1
ATOM 911 C C . GLU A 1 115 ? -18.606 -8.447 26.205 1.00 75.38 115 GLU A C 1
ATOM 913 O O . GLU A 1 115 ? -19.602 -9.144 26.402 1.00 75.38 115 GLU A O 1
ATOM 918 N N . ASN A 1 116 ? -18.646 -7.114 26.256 1.00 72.31 116 ASN A N 1
ATOM 919 C CA . ASN A 1 116 ? -19.825 -6.335 26.619 1.00 72.31 116 ASN A CA 1
ATOM 920 C C . ASN A 1 116 ? -20.768 -6.071 25.432 1.00 72.31 116 ASN A C 1
ATOM 922 O O . ASN A 1 116 ? -21.902 -5.633 25.640 1.00 72.31 116 ASN A O 1
ATOM 926 N N . ARG A 1 117 ? -20.329 -6.316 24.187 1.00 70.81 117 ARG A N 1
ATOM 927 C CA . ARG A 1 117 ? -21.073 -5.957 22.977 1.00 70.81 117 ARG A CA 1
ATOM 928 C C . ARG A 1 117 ? -21.015 -7.037 21.896 1.00 70.81 117 ARG A C 1
ATOM 930 O O . ARG A 1 117 ? -20.077 -7.124 21.109 1.00 70.81 117 ARG A O 1
ATOM 937 N N . GLN A 1 118 ? -22.128 -7.756 21.772 1.00 75.81 118 GLN A N 1
ATOM 938 C CA . GLN A 1 118 ? -22.366 -8.762 20.726 1.00 75.81 118 GLN A CA 1
ATOM 939 C C . GLN A 1 118 ? -23.223 -8.238 19.552 1.00 75.81 118 GLN A C 1
ATOM 941 O O . GLN A 1 118 ? -23.483 -8.964 18.596 1.00 75.81 118 GLN A O 1
ATOM 946 N N . GLY A 1 119 ? -23.692 -6.984 19.618 1.00 74.62 119 GLY A N 1
ATOM 947 C CA . GLY A 1 119 ? -24.493 -6.337 18.570 1.00 74.62 119 GLY A CA 1
ATOM 948 C C . GLY A 1 119 ? -23.653 -5.500 17.597 1.00 74.62 119 GLY A C 1
ATOM 949 O O . GLY A 1 119 ? -22.651 -4.907 17.991 1.00 74.62 119 GLY A O 1
ATOM 950 N N . ILE A 1 120 ? -24.095 -5.409 16.339 1.00 82.81 120 ILE A N 1
ATOM 951 C CA . ILE A 1 120 ? -23.374 -4.737 15.242 1.00 82.81 120 ILE A CA 1
ATOM 952 C C . ILE A 1 120 ? -23.200 -3.227 15.530 1.00 82.81 120 ILE A C 1
ATOM 954 O O . ILE A 1 120 ? -24.188 -2.561 15.859 1.00 82.81 120 ILE A O 1
ATOM 958 N N . PRO A 1 121 ? -21.988 -2.653 15.375 1.00 79.94 121 PRO A N 1
ATOM 959 C CA . PRO A 1 121 ? -21.762 -1.211 15.433 1.00 79.94 121 PRO A CA 1
ATOM 960 C C . PRO A 1 121 ? -22.354 -0.475 14.237 1.00 79.94 121 PRO A C 1
ATOM 962 O O . PRO A 1 121 ? -21.712 -0.294 13.208 1.00 79.94 121 PRO A O 1
ATOM 965 N N . LEU A 1 122 ? -23.605 -0.041 14.388 1.00 85.00 122 LEU A N 1
ATOM 966 C CA . LEU A 1 122 ? -24.331 0.744 13.394 1.00 85.00 122 LEU A CA 1
ATOM 967 C C . LEU A 1 122 ? -24.409 2.207 13.831 1.00 85.00 122 LEU A C 1
ATOM 969 O O . LEU A 1 122 ? -24.895 2.512 14.920 1.00 85.00 122 LEU A O 1
ATOM 973 N N . ILE A 1 123 ? -23.963 3.108 12.958 1.00 86.12 123 ILE A N 1
ATOM 974 C CA . ILE A 1 123 ? -24.126 4.553 13.133 1.00 86.12 123 ILE A CA 1
ATOM 975 C C . ILE A 1 123 ? -25.578 4.895 12.793 1.00 86.12 123 ILE A C 1
ATOM 977 O O . ILE A 1 123 ? -26.020 4.705 11.659 1.00 86.12 123 ILE A O 1
ATOM 981 N N . THR A 1 124 ? -26.332 5.372 13.780 1.00 86.38 124 THR A N 1
ATOM 982 C CA . THR A 1 124 ? -27.765 5.690 13.635 1.00 86.38 124 THR A CA 1
ATOM 983 C C . THR A 1 124 ? -28.030 7.194 13.595 1.00 86.38 124 THR A C 1
ATOM 985 O O . THR A 1 124 ? -29.073 7.625 13.102 1.00 86.38 124 THR A O 1
ATOM 988 N N . GLY A 1 125 ? -27.084 8.005 14.080 1.00 83.31 125 GLY A N 1
ATOM 989 C CA . GLY A 1 125 ? -27.169 9.463 14.108 1.00 83.31 125 GLY A CA 1
ATOM 990 C C . GLY A 1 125 ? -26.330 10.112 13.010 1.00 83.31 125 GLY A C 1
ATOM 991 O O . GLY A 1 125 ? -25.163 9.781 12.827 1.00 83.31 125 GLY A O 1
ATOM 992 N N . ARG A 1 126 ? -26.910 11.075 12.284 1.00 84.19 126 ARG A N 1
ATOM 993 C CA . ARG A 1 126 ? -26.199 11.836 11.238 1.00 84.19 126 ARG A CA 1
ATOM 994 C C . ARG A 1 126 ? -25.347 12.981 11.791 1.00 84.19 126 ARG A C 1
ATOM 996 O O . ARG A 1 126 ? -24.367 13.352 11.153 1.00 84.19 126 ARG A O 1
ATOM 1003 N N . PHE A 1 127 ? -25.760 13.576 12.908 1.00 88.94 127 PHE A N 1
ATOM 1004 C CA . PHE A 1 127 ? -25.158 14.811 13.419 1.00 88.94 127 PHE A CA 1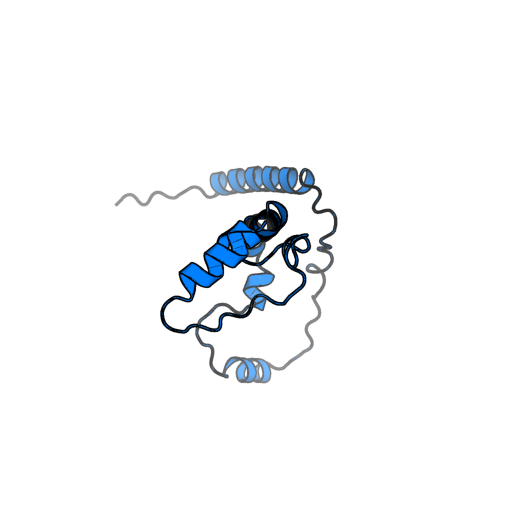
ATOM 1005 C C . PHE A 1 127 ? -23.976 14.561 14.359 1.00 88.94 127 PHE A C 1
ATOM 1007 O O . PHE A 1 127 ? -23.026 15.333 14.304 1.00 88.94 127 PHE A O 1
ATOM 1014 N N . ASP A 1 128 ? -23.963 13.427 15.071 1.00 87.06 128 ASP A N 1
ATOM 1015 C CA . ASP A 1 128 ? -22.887 13.066 16.008 1.00 87.06 128 ASP A CA 1
ATOM 1016 C C . ASP A 1 128 ? -22.262 11.678 15.717 1.00 87.06 128 ASP A C 1
ATOM 1018 O O . ASP A 1 128 ? -22.099 10.854 16.619 1.00 87.06 128 ASP A O 1
ATOM 1022 N N . PRO A 1 129 ? -21.902 11.356 14.456 1.00 87.12 129 PRO A N 1
ATOM 1023 C CA . PRO A 1 129 ? -21.393 10.029 14.105 1.00 87.12 129 PRO A CA 1
ATOM 1024 C C . PRO A 1 129 ? -20.010 9.741 14.710 1.00 87.12 129 PRO A C 1
ATOM 1026 O O . PRO A 1 129 ? -19.673 8.581 14.926 1.00 87.12 129 PRO A O 1
ATOM 1029 N N . LEU A 1 130 ? -19.211 10.780 14.986 1.00 86.81 130 LEU A N 1
ATOM 1030 C CA . LEU A 1 130 ? -17.878 10.636 15.584 1.00 86.81 130 LEU A CA 1
ATOM 1031 C C . LEU A 1 130 ? -17.951 10.228 17.055 1.00 86.81 130 LEU A C 1
ATOM 1033 O O . LEU A 1 130 ? -17.172 9.386 17.486 1.00 86.81 130 LEU A O 1
ATOM 1037 N N . GLU A 1 131 ? -18.899 10.787 17.804 1.00 85.62 131 GLU A N 1
ATOM 1038 C CA . GLU A 1 131 ? -19.117 10.427 19.205 1.00 85.62 131 GLU A CA 1
ATOM 1039 C C . GLU A 1 131 ? -19.638 8.988 19.320 1.00 85.62 131 GLU A C 1
ATOM 1041 O O . GLU A 1 131 ? -19.116 8.211 20.115 1.00 85.62 131 GLU A O 1
ATOM 1046 N N . GLN A 1 132 ? -20.571 8.587 18.441 1.00 84.25 132 GLN A N 1
ATOM 1047 C CA . GLN A 1 132 ? -21.036 7.194 18.354 1.00 84.25 132 GLN A CA 1
ATOM 1048 C C . GLN A 1 132 ? -19.892 6.219 18.025 1.00 84.25 132 GLN A C 1
ATOM 1050 O O . GLN A 1 132 ? -19.826 5.122 18.576 1.00 84.25 132 GLN A O 1
ATOM 1055 N N . LEU A 1 133 ? -18.975 6.607 17.135 1.00 86.69 133 LEU A N 1
ATOM 1056 C CA . LEU A 1 133 ? -17.827 5.782 16.753 1.00 86.69 133 LEU A CA 1
ATOM 1057 C C . LEU A 1 133 ? -16.783 5.679 17.881 1.00 86.69 133 LEU A C 1
ATOM 1059 O O . LEU A 1 133 ? -16.246 4.593 18.105 1.00 86.69 133 LEU A O 1
ATOM 1063 N N . ASP A 1 134 ? -16.527 6.762 18.619 1.00 84.81 134 ASP A N 1
ATOM 1064 C CA . ASP A 1 134 ? -15.653 6.770 19.803 1.00 84.81 134 ASP A CA 1
ATOM 1065 C C . ASP A 1 134 ? -16.233 5.910 20.937 1.00 84.81 134 ASP A C 1
ATOM 1067 O O . ASP A 1 134 ? -15.514 5.118 21.539 1.00 84.81 134 ASP A O 1
ATOM 1071 N N . GLU A 1 135 ? -17.547 5.958 21.174 1.00 81.81 135 GLU A N 1
ATOM 1072 C CA . GLU A 1 135 ? -18.217 5.068 22.132 1.00 81.81 135 GLU A CA 1
ATOM 1073 C C . GLU A 1 135 ? -18.049 3.590 21.748 1.00 81.81 135 GLU A C 1
ATOM 1075 O O . GLU A 1 135 ? -17.755 2.741 22.593 1.00 81.81 135 GLU A O 1
ATOM 1080 N N . PHE A 1 136 ? -18.165 3.275 20.456 1.00 81.81 136 PHE A N 1
ATOM 1081 C CA . PHE A 1 136 ? -17.951 1.920 19.953 1.00 81.81 136 PHE A CA 1
ATOM 1082 C C . PHE A 1 136 ? -16.492 1.474 20.096 1.00 81.81 136 PHE A C 1
ATOM 1084 O O . PHE A 1 136 ? -16.250 0.309 20.413 1.00 81.81 136 PHE A O 1
ATOM 1091 N N . SER A 1 137 ? -15.550 2.404 19.930 1.00 77.50 137 SER A N 1
ATOM 1092 C CA . SER A 1 137 ? -14.109 2.145 19.982 1.00 77.50 137 SER A CA 1
ATOM 1093 C C . SER A 1 137 ? -13.534 2.117 21.403 1.00 77.50 137 SER A C 1
ATOM 1095 O O . SER A 1 137 ? -12.559 1.425 21.658 1.00 77.50 137 SER A O 1
ATOM 1097 N N . ARG A 1 138 ? -14.140 2.813 22.371 1.00 70.12 138 ARG A N 1
ATOM 1098 C CA . ARG A 1 138 ? -13.726 2.772 23.789 1.00 70.12 138 ARG A CA 1
ATOM 1099 C C . ARG A 1 138 ? -14.065 1.470 24.503 1.00 70.12 138 ARG A C 1
ATOM 1101 O O . ARG A 1 138 ? -13.590 1.255 25.612 1.00 70.12 138 ARG A O 1
ATOM 1108 N N . SER A 1 139 ? -14.920 0.641 23.910 1.00 58.62 139 SER A N 1
ATOM 1109 C CA . SER A 1 139 ? -15.335 -0.634 24.501 1.00 58.62 139 SER A CA 1
ATOM 1110 C C . SER A 1 139 ? -14.336 -1.785 24.293 1.00 58.62 139 SER A C 1
ATOM 1112 O O . SER A 1 139 ? -14.633 -2.894 24.745 1.00 58.62 139 SER A O 1
ATOM 1114 N N . PHE A 1 140 ? -13.204 -1.523 23.618 1.00 58.31 140 PHE A N 1
ATOM 1115 C CA . PHE A 1 140 ? -12.104 -2.460 23.349 1.00 58.31 140 PHE A CA 1
ATOM 1116 C C . PHE A 1 140 ? -11.097 -2.567 24.498 1.00 58.31 140 PHE A C 1
ATOM 1118 O O . PHE A 1 140 ? -10.801 -1.532 25.139 1.00 58.31 140 PHE A O 1
#

InterPro domains:
  IPR006216 Photosystem II cytochrome b559, conserved site [PS00537] (71-85)
  IPR006217 Photosystem II cytochrome b559, alpha subunit [MF_00642] (58-138)
  IPR006217 Photosystem II cytochrome b559, alpha subunit [PTHR33391] (58-140)
  IPR006217 Photosystem II cytochrome b559, alpha subunit [TIGR01332] (59-137)
  IPR013081 Photosystem II cytochrome b559, N-terminal [PF00283] (63-91)
  IPR013082 Photosystem II cytochrome b559, alpha subunit, lumenal region [PF00284] (99-136)
  IPR037025 Photosystem II cytochrome b559, alpha subunit superfamily [G3DSA:1.20.5.860] (58-140)

Organism: NCBI:txid237951

Radius of gyration: 28.84 Å; chains: 1; bounding box: 68×45×73 Å